Protein AF-A0A831XFQ8-F1 (afdb_monomer_lite)

Sequence (54 aa):
MPQRFAICNETFGDWPWEKVCRFLAEVGYDGVEIAPFTFAPSVTEIPPQRRREI

Foldseek 3Di:
DDDAAEEEPVVVQQDDPVVSVVVCVVVPHPYYDYPCCSVPVDVVPQDPVNVVVD

Structure (mmCIF, N/CA/C/O backbone):
data_AF-A0A831XFQ8-F1
#
_entry.id   AF-A0A831XFQ8-F1
#
loop_
_atom_site.group_PDB
_atom_site.id
_atom_site.type_symbol
_atom_site.label_atom_id
_atom_site.label_alt_id
_atom_site.label_comp_id
_atom_site.label_asym_id
_atom_site.label_entity_id
_atom_site.label_seq_id
_atom_site.pdbx_PDB_ins_code
_atom_site.Cartn_x
_atom_site.Cartn_y
_atom_site.Cartn_z
_atom_site.occupancy
_atom_site.B_iso_or_equiv
_atom_site.auth_seq_id
_atom_site.auth_comp_id
_atom_site.auth_asym_id
_atom_site.auth_atom_id
_atom_site.pdbx_PDB_model_num
ATOM 1 N N . MET A 1 1 ? 3.106 10.565 22.780 1.00 67.19 1 MET A N 1
ATOM 2 C CA . MET A 1 1 ? 2.815 10.426 21.337 1.00 67.19 1 MET A CA 1
ATOM 3 C C . MET A 1 1 ? 1.884 9.235 21.189 1.00 67.19 1 MET A C 1
ATOM 5 O O . MET A 1 1 ? 2.190 8.229 21.822 1.00 67.19 1 MET A O 1
ATOM 9 N N . PRO A 1 2 ? 0.745 9.342 20.487 1.00 83.31 2 PRO A N 1
ATOM 10 C CA . PRO A 1 2 ? -0.089 8.172 20.217 1.00 83.31 2 PRO A CA 1
ATOM 11 C C . PRO A 1 2 ? 0.696 7.153 19.378 1.00 83.31 2 PRO A C 1
ATOM 13 O O . PRO A 1 2 ? 1.567 7.534 18.590 1.00 83.31 2 PRO A O 1
ATOM 16 N N . GLN A 1 3 ? 0.422 5.866 19.597 1.00 89.44 3 GLN A N 1
ATOM 17 C CA . GLN A 1 3 ? 1.033 4.787 18.823 1.00 89.44 3 GLN A CA 1
ATOM 18 C C . GLN A 1 3 ? 0.501 4.822 17.397 1.00 89.44 3 GLN A C 1
ATOM 20 O O . GLN A 1 3 ? -0.695 5.016 17.207 1.00 89.44 3 GLN A O 1
ATOM 25 N N . ARG A 1 4 ? 1.400 4.644 16.425 1.00 94.12 4 ARG A N 1
ATOM 26 C CA . ARG A 1 4 ? 1.054 4.568 15.007 1.00 94.12 4 ARG A CA 1
ATOM 27 C C . ARG A 1 4 ? 1.125 3.128 14.540 1.00 94.12 4 ARG A C 1
ATOM 29 O O . ARG A 1 4 ? 2.127 2.464 14.812 1.00 94.12 4 ARG A O 1
ATOM 36 N N . PHE A 1 5 ? 0.099 2.677 13.833 1.00 96.19 5 PHE A N 1
ATOM 37 C CA . PHE A 1 5 ? 0.045 1.332 13.271 1.00 96.19 5 PHE A CA 1
ATOM 38 C C . PHE A 1 5 ? 0.172 1.373 11.752 1.00 96.19 5 PHE A C 1
ATOM 40 O O . PHE A 1 5 ? -0.416 2.223 11.084 1.00 96.19 5 PHE A O 1
ATOM 47 N N . ALA A 1 6 ? 0.935 0.427 11.213 1.00 97.31 6 ALA A N 1
ATOM 48 C CA . ALA A 1 6 ? 1.075 0.206 9.783 1.00 97.31 6 ALA A CA 1
ATOM 49 C C . ALA A 1 6 ? 0.899 -1.281 9.464 1.00 97.31 6 ALA A C 1
ATOM 51 O O . ALA A 1 6 ? 1.005 -2.135 10.349 1.00 97.31 6 ALA A O 1
ATOM 52 N N . ILE A 1 7 ? 0.595 -1.577 8.205 1.00 97.62 7 ILE A N 1
ATOM 53 C CA . ILE A 1 7 ? 0.467 -2.941 7.697 1.00 97.62 7 ILE A CA 1
ATOM 54 C C . ILE A 1 7 ? 1.054 -3.032 6.290 1.00 97.62 7 ILE A C 1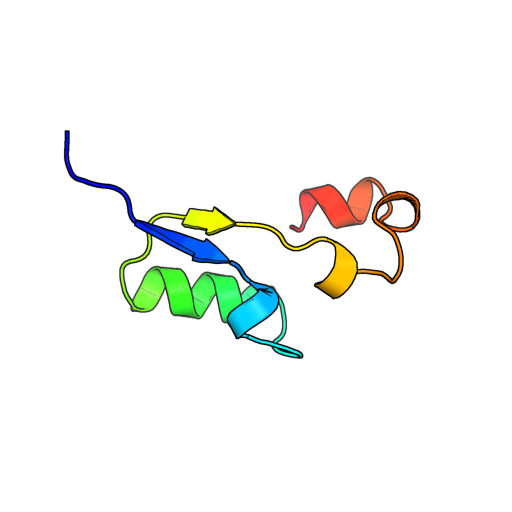
ATOM 56 O O . ILE A 1 7 ? 0.939 -2.095 5.496 1.00 97.62 7 ILE A O 1
ATOM 60 N N . CYS A 1 8 ? 1.680 -4.165 5.983 1.00 97.75 8 CYS A N 1
ATOM 61 C CA . CYS A 1 8 ? 2.209 -4.455 4.657 1.00 97.75 8 CYS A CA 1
ATOM 62 C C . CYS A 1 8 ? 1.089 -4.639 3.634 1.00 97.75 8 CYS A C 1
ATOM 64 O O . CYS A 1 8 ? 0.188 -5.459 3.834 1.00 97.75 8 CYS A O 1
ATOM 66 N N . ASN A 1 9 ? 1.162 -3.927 2.505 1.00 97.50 9 ASN A N 1
ATOM 67 C CA . ASN A 1 9 ? 0.122 -3.999 1.480 1.00 97.50 9 ASN A CA 1
ATOM 68 C C . ASN A 1 9 ? 0.035 -5.365 0.771 1.00 97.50 9 ASN A C 1
ATOM 70 O O . ASN A 1 9 ? -0.980 -5.651 0.141 1.00 97.50 9 ASN A O 1
ATOM 74 N N . GLU A 1 10 ? 1.049 -6.224 0.918 1.00 97.19 10 GLU A N 1
ATOM 75 C CA . GLU A 1 10 ? 1.027 -7.636 0.501 1.00 97.19 10 GLU A CA 1
ATOM 76 C C . GLU A 1 10 ? -0.216 -8.383 1.002 1.00 97.19 10 GLU A C 1
ATOM 78 O O . GLU A 1 10 ? -0.778 -9.203 0.277 1.00 97.19 10 GLU A O 1
ATOM 83 N N . THR A 1 11 ? -0.691 -8.068 2.213 1.00 97.62 11 THR A N 1
ATOM 84 C CA . THR A 1 11 ? -1.869 -8.727 2.808 1.00 97.62 11 THR A CA 1
ATOM 85 C C . THR A 1 11 ? -3.157 -8.553 2.000 1.00 97.62 11 THR A C 1
ATOM 87 O O . THR A 1 11 ? -4.111 -9.300 2.214 1.00 97.62 11 THR A O 1
ATOM 90 N N . PHE A 1 12 ? -3.193 -7.610 1.055 1.00 96.50 12 PHE A N 1
ATOM 91 C CA . PHE A 1 12 ? -4.363 -7.327 0.228 1.00 96.50 12 PHE A CA 1
ATOM 92 C C . PHE A 1 12 ? -4.324 -7.986 -1.160 1.00 96.50 12 PHE A C 1
ATOM 94 O O . PHE A 1 12 ? -5.305 -7.876 -1.898 1.00 96.50 12 PHE A O 1
ATOM 101 N N . GLY A 1 13 ? -3.242 -8.688 -1.518 1.00 92.81 13 GLY A N 1
ATOM 102 C CA . GLY A 1 13 ? -3.111 -9.382 -2.804 1.00 92.81 13 GLY A CA 1
ATOM 103 C C . GLY A 1 13 ? -3.390 -8.462 -3.997 1.00 92.81 13 GLY A C 1
ATOM 104 O O . GLY A 1 13 ? -2.753 -7.423 -4.146 1.00 92.81 13 GLY A O 1
ATOM 105 N N . ASP A 1 14 ? -4.386 -8.817 -4.810 1.00 92.25 14 ASP A N 1
ATOM 106 C CA . ASP A 1 14 ? -4.725 -8.114 -6.058 1.00 92.25 14 ASP A CA 1
ATOM 107 C C . ASP A 1 14 ? -5.666 -6.907 -5.868 1.00 92.25 14 ASP A C 1
ATOM 109 O O . ASP A 1 14 ? -6.305 -6.438 -6.816 1.00 92.25 14 ASP A O 1
ATOM 113 N N . TRP A 1 15 ? -5.832 -6.404 -4.640 1.00 96.88 15 TRP A N 1
ATOM 114 C CA . TRP A 1 15 ? -6.679 -5.232 -4.415 1.00 96.88 15 TRP A CA 1
ATOM 115 C C . TRP A 1 15 ? -6.100 -3.987 -5.102 1.00 96.88 15 TRP A C 1
ATOM 117 O O . TRP A 1 15 ? -4.902 -3.719 -4.994 1.00 96.88 15 TRP A O 1
ATOM 127 N N . PRO A 1 16 ? -6.948 -3.147 -5.730 1.00 95.75 16 PRO A N 1
ATOM 128 C CA . PRO A 1 16 ? -6.505 -1.857 -6.244 1.00 95.75 16 PRO A CA 1
ATOM 129 C C . PRO A 1 16 ? -5.888 -0.995 -5.137 1.00 95.75 16 PRO A C 1
ATOM 131 O O . PRO A 1 16 ? -6.457 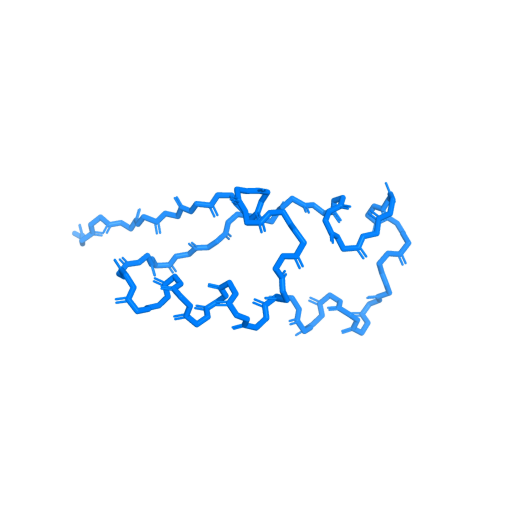-0.893 -4.048 1.00 95.75 16 PRO A O 1
ATOM 134 N N . TRP A 1 17 ? -4.773 -0.320 -5.431 1.00 96.25 17 TRP A N 1
ATOM 135 C CA . TRP A 1 17 ? -4.029 0.486 -4.452 1.00 96.25 17 TRP A CA 1
ATOM 136 C C . TRP A 1 17 ? -4.909 1.486 -3.688 1.00 96.25 17 TRP A C 1
ATOM 138 O O . TRP A 1 17 ? -4.909 1.533 -2.461 1.00 96.25 17 TRP A O 1
ATOM 148 N N . GLU A 1 18 ? -5.761 2.211 -4.409 1.00 96.25 18 GLU A N 1
ATOM 149 C CA . GLU A 1 18 ? -6.688 3.191 -3.833 1.00 96.25 18 GLU A CA 1
ATOM 150 C C . GLU A 1 18 ? -7.687 2.566 -2.849 1.00 96.25 18 GLU A C 1
ATOM 152 O O . GLU A 1 18 ? -8.102 3.205 -1.879 1.00 96.25 18 GLU A O 1
ATOM 157 N N . LYS A 1 19 ? -8.077 1.306 -3.085 1.00 97.50 19 LYS A N 1
ATOM 158 C CA . LYS A 1 19 ? -8.964 0.556 -2.194 1.00 97.50 19 LYS A CA 1
ATOM 159 C C . LYS A 1 19 ? -8.239 0.186 -0.902 1.00 97.50 19 LYS A C 1
ATOM 1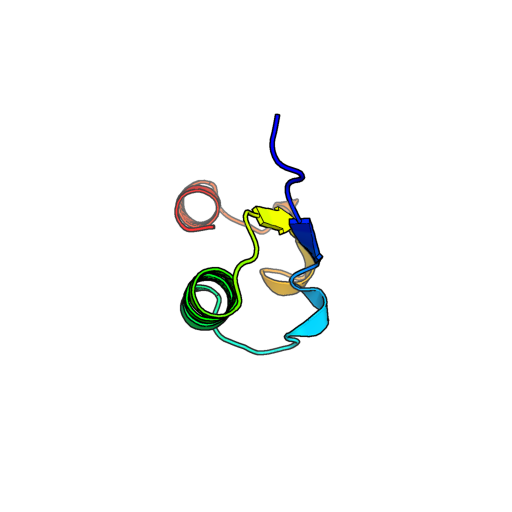61 O O . LYS A 1 19 ? -8.842 0.311 0.160 1.00 97.50 19 LYS A O 1
ATOM 166 N N . VAL A 1 20 ? -6.971 -0.226 -0.988 1.00 97.81 20 VAL A N 1
ATOM 167 C CA . VAL A 1 20 ? -6.128 -0.513 0.184 1.00 97.81 20 VAL A CA 1
ATOM 168 C C . VAL A 1 20 ? -6.000 0.739 1.047 1.00 97.81 20 VAL A C 1
ATOM 170 O O . VAL A 1 20 ? -6.385 0.709 2.211 1.00 97.81 20 VAL A O 1
ATOM 173 N N . CYS A 1 21 ? -5.578 1.866 0.466 1.00 97.31 21 CYS A N 1
ATOM 174 C CA . CYS A 1 21 ? -5.424 3.124 1.201 1.00 97.31 21 CYS A CA 1
ATOM 175 C C . CYS A 1 21 ? -6.728 3.575 1.874 1.00 97.31 21 CYS A C 1
ATOM 177 O O . CYS A 1 21 ? -6.720 3.965 3.041 1.00 97.31 21 CYS A O 1
ATOM 179 N N . ARG A 1 22 ? -7.862 3.482 1.164 1.00 98.00 22 ARG A N 1
ATOM 180 C CA . ARG A 1 22 ? -9.177 3.838 1.718 1.00 98.00 22 ARG A CA 1
ATOM 181 C C . ARG A 1 22 ? -9.570 2.940 2.887 1.00 98.00 22 ARG A C 1
ATOM 183 O O . ARG A 1 22 ? -10.014 3.448 3.909 1.00 98.00 22 ARG A O 1
ATOM 190 N N . PHE A 1 23 ? -9.396 1.630 2.735 1.00 98.25 23 PHE A N 1
ATOM 191 C CA . PHE A 1 23 ? -9.732 0.666 3.776 1.00 98.25 23 PHE A CA 1
ATOM 192 C C . PHE A 1 23 ? -8.870 0.863 5.027 1.00 98.25 23 PHE A C 1
ATOM 194 O O . PHE A 1 23 ? -9.401 0.891 6.131 1.00 98.25 23 PHE A O 1
ATOM 201 N N . LEU A 1 24 ? -7.560 1.070 4.866 1.00 97.75 24 LEU A N 1
ATOM 202 C CA . LEU A 1 24 ? -6.649 1.315 5.987 1.00 97.75 24 LEU A CA 1
ATOM 203 C C . LEU A 1 24 ? -7.015 2.578 6.773 1.00 97.75 24 LEU A C 1
ATOM 205 O O . LEU A 1 24 ? -7.037 2.542 8.003 1.00 97.75 24 LEU A O 1
ATOM 209 N N . ALA A 1 25 ? -7.373 3.656 6.072 1.00 97.00 25 ALA A N 1
ATOM 210 C CA . ALA A 1 25 ? -7.861 4.876 6.705 1.00 97.00 25 ALA A CA 1
ATOM 211 C C . ALA A 1 25 ? -9.189 4.656 7.457 1.00 97.00 25 ALA A C 1
ATOM 213 O O . ALA A 1 25 ? -9.394 5.235 8.521 1.00 97.00 25 ALA A O 1
ATOM 214 N N . GLU A 1 26 ? -10.081 3.811 6.931 1.00 98.06 26 GLU A N 1
ATOM 215 C CA . GLU A 1 26 ? -11.367 3.475 7.558 1.00 98.06 26 GLU A CA 1
ATOM 216 C C . GLU A 1 26 ? -11.196 2.638 8.834 1.00 98.06 26 GLU A C 1
ATOM 218 O O . GLU A 1 26 ? -11.884 2.876 9.825 1.00 98.06 26 GLU A O 1
ATOM 223 N N . VAL A 1 27 ? -10.260 1.685 8.836 1.00 97.06 27 VAL A N 1
ATOM 224 C CA . VAL A 1 27 ? -10.032 0.775 9.972 1.00 97.06 27 VAL A CA 1
ATOM 225 C C . VAL A 1 27 ? -9.030 1.303 11.008 1.00 97.06 27 VAL A C 1
ATOM 227 O O . VAL A 1 27 ? -8.777 0.634 12.009 1.00 97.06 27 VAL A O 1
ATOM 230 N N . GLY A 1 28 ? -8.492 2.510 10.805 1.00 96.56 28 GLY A N 1
ATOM 231 C CA . GLY A 1 28 ? -7.682 3.224 11.797 1.00 96.56 28 GLY A CA 1
ATOM 232 C C . GLY A 1 28 ? -6.177 2.950 11.744 1.00 96.56 28 GLY A C 1
ATOM 233 O O . GLY A 1 28 ? -5.498 3.164 12.746 1.00 96.56 28 GLY A O 1
ATOM 234 N N . TYR A 1 29 ? -5.646 2.487 10.609 1.00 97.31 29 TYR A N 1
ATOM 235 C CA . TYR A 1 29 ? -4.198 2.438 10.388 1.00 97.31 29 TYR A CA 1
ATOM 236 C C . TYR A 1 29 ? -3.668 3.817 9.982 1.00 97.31 29 TYR A C 1
ATOM 238 O O . TYR A 1 29 ? -4.273 4.524 9.178 1.00 97.31 29 TYR A O 1
ATOM 246 N N . ASP A 1 30 ? -2.496 4.174 10.502 1.00 96.62 30 ASP A N 1
ATOM 247 C CA . ASP A 1 30 ? -1.829 5.450 10.224 1.00 96.62 30 ASP A CA 1
ATOM 248 C C . ASP A 1 30 ? -0.912 5.386 8.999 1.00 96.62 30 ASP A C 1
ATOM 250 O O . ASP A 1 30 ? -0.489 6.418 8.476 1.00 96.62 30 ASP A O 1
ATOM 254 N N . GLY A 1 31 ? -0.543 4.177 8.573 1.00 95.69 31 GLY A N 1
ATOM 255 C CA . GLY A 1 31 ? 0.411 3.975 7.497 1.00 95.69 31 GLY A CA 1
ATOM 256 C C . GLY A 1 31 ? 0.284 2.628 6.805 1.00 95.69 31 GLY A C 1
ATOM 257 O O . GLY A 1 31 ? -0.422 1.718 7.239 1.00 95.69 31 GLY A O 1
ATOM 258 N N . VAL A 1 32 ? 1.021 2.517 5.710 1.00 97.25 32 VAL A N 1
ATOM 259 C CA . VAL A 1 32 ? 1.120 1.321 4.883 1.00 97.25 32 VAL A CA 1
ATOM 260 C C . VAL A 1 32 ? 2.588 1.061 4.582 1.00 97.25 32 VAL A C 1
ATOM 262 O O . VAL A 1 32 ? 3.347 1.985 4.288 1.00 97.25 32 VAL A O 1
ATOM 265 N N . GLU A 1 33 ? 2.999 -0.195 4.684 1.00 97.19 33 GLU A N 1
ATOM 266 C CA . GLU A 1 33 ? 4.335 -0.633 4.293 1.00 97.19 33 GLU A CA 1
ATOM 267 C C . GLU A 1 33 ? 4.253 -1.171 2.863 1.00 97.19 33 GLU A C 1
ATOM 269 O O . GLU A 1 33 ? 3.402 -2.006 2.548 1.00 97.19 33 GLU A O 1
ATOM 274 N N . ILE A 1 34 ? 5.112 -0.660 1.983 1.00 95.69 34 ILE A N 1
ATOM 275 C CA . ILE A 1 34 ? 5.071 -0.984 0.557 1.00 95.69 34 ILE A CA 1
ATOM 276 C C . ILE A 1 34 ? 5.880 -2.249 0.273 1.00 95.69 34 ILE A C 1
ATOM 278 O O . ILE A 1 34 ? 7.101 -2.251 0.415 1.00 95.69 34 ILE A O 1
ATOM 282 N N . ALA A 1 35 ? 5.203 -3.280 -0.221 1.00 95.44 35 ALA A N 1
ATOM 283 C CA . ALA A 1 35 ? 5.746 -4.446 -0.899 1.00 95.44 35 ALA A CA 1
ATOM 284 C C . ALA A 1 35 ? 5.816 -4.164 -2.414 1.00 95.44 35 ALA A C 1
ATOM 286 O O . ALA A 1 35 ? 4.810 -4.299 -3.118 1.00 95.44 35 ALA A O 1
ATOM 287 N N . PRO A 1 36 ? 6.981 -3.775 -2.972 1.00 93.56 36 PRO A N 1
ATOM 288 C CA . PRO A 1 36 ? 7.061 -3.254 -4.341 1.00 93.56 36 PRO A CA 1
ATOM 289 C C . PRO A 1 36 ? 6.633 -4.258 -5.415 1.00 93.56 36 PRO A C 1
ATOM 291 O O . PRO A 1 36 ? 6.137 -3.853 -6.464 1.00 93.56 36 PRO A O 1
ATOM 294 N N . PHE A 1 37 ? 6.783 -5.558 -5.136 1.00 92.88 37 PHE A N 1
ATOM 295 C CA . PHE A 1 37 ? 6.421 -6.632 -6.064 1.00 92.88 37 PHE A CA 1
ATOM 296 C C . PHE A 1 37 ? 4.920 -6.665 -6.397 1.00 92.88 37 PHE A C 1
ATOM 298 O O . PHE A 1 37 ? 4.522 -7.216 -7.418 1.00 92.88 37 PHE A O 1
ATOM 305 N N . THR A 1 38 ? 4.082 -6.049 -5.556 1.00 94.25 38 THR A N 1
ATOM 306 C CA . THR A 1 38 ? 2.635 -5.913 -5.793 1.00 94.25 38 THR A CA 1
ATOM 307 C C . THR A 1 38 ? 2.302 -4.890 -6.888 1.00 94.25 38 THR A C 1
ATOM 309 O O . THR A 1 38 ? 1.183 -4.868 -7.391 1.00 94.25 38 THR A O 1
ATOM 312 N N . PHE A 1 39 ? 3.267 -4.052 -7.290 1.00 93.88 39 PHE A N 1
ATOM 313 C CA . PHE A 1 39 ? 3.092 -3.026 -8.325 1.00 93.88 39 PHE A CA 1
ATOM 314 C C . PHE A 1 39 ? 3.797 -3.364 -9.644 1.00 93.88 39 PHE A C 1
ATOM 316 O O . PHE A 1 39 ? 3.388 -2.862 -10.690 1.00 93.88 39 PHE A O 1
ATOM 323 N N . ALA A 1 40 ? 4.862 -4.167 -9.599 1.00 94.56 40 ALA A N 1
ATOM 324 C CA . ALA A 1 40 ? 5.599 -4.667 -10.759 1.00 9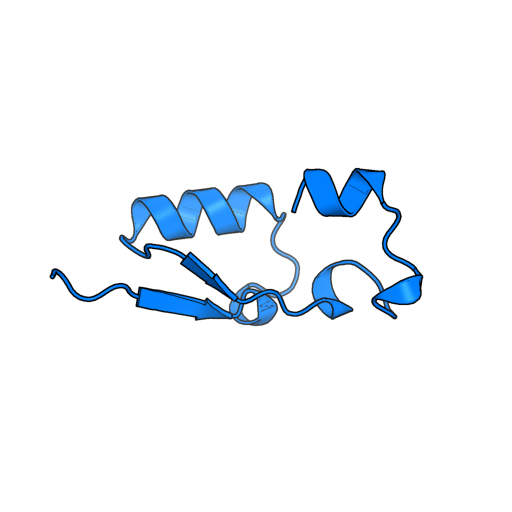4.56 40 ALA A CA 1
ATOM 325 C C . ALA A 1 40 ? 6.492 -5.855 -10.349 1.00 94.56 40 ALA A C 1
ATOM 327 O 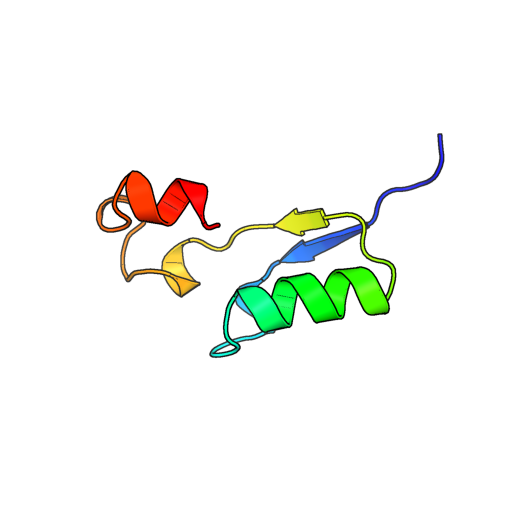O . ALA A 1 40 ? 6.881 -5.918 -9.184 1.00 94.56 40 ALA A O 1
ATOM 328 N N . PRO A 1 41 ? 6.904 -6.746 -11.274 1.00 94.25 41 PRO A N 1
ATOM 329 C CA . PRO A 1 41 ? 7.796 -7.869 -10.955 1.00 94.25 41 PRO A CA 1
ATOM 330 C C . PRO A 1 41 ? 9.122 -7.454 -10.293 1.00 94.25 41 PRO A C 1
ATOM 332 O O . PRO A 1 41 ? 9.630 -8.164 -9.426 1.00 94.25 41 PRO A O 1
ATOM 335 N N . SER A 1 42 ? 9.661 -6.285 -10.654 1.00 94.81 42 SER A N 1
ATOM 336 C CA . SER A 1 42 ? 10.801 -5.645 -9.993 1.00 94.81 42 SER A CA 1
ATOM 337 C C . SER A 1 42 ? 10.525 -4.174 -9.679 1.00 94.81 42 SER A C 1
ATOM 339 O O . SER A 1 42 ? 9.926 -3.440 -10.464 1.00 94.81 42 SER A O 1
ATOM 341 N N . VAL A 1 43 ? 11.075 -3.681 -8.565 1.00 94.12 43 VAL A N 1
ATOM 342 C CA . VAL A 1 43 ? 11.016 -2.256 -8.183 1.00 94.12 43 VAL A CA 1
ATOM 343 C C . VAL A 1 43 ? 11.642 -1.328 -9.235 1.00 94.12 43 VAL A C 1
ATOM 345 O O . VAL A 1 43 ? 11.253 -0.164 -9.367 1.00 94.12 43 VAL A O 1
ATOM 348 N N . THR A 1 44 ? 12.604 -1.831 -10.014 1.00 95.31 44 THR A N 1
ATOM 349 C CA . THR A 1 44 ? 13.251 -1.075 -11.097 1.00 95.31 44 THR A CA 1
ATOM 350 C C . THR A 1 44 ? 12.312 -0.813 -12.269 1.00 95.31 44 THR A C 1
ATOM 352 O O . THR A 1 44 ? 12.542 0.127 -13.023 1.00 95.31 44 THR A O 1
ATOM 355 N N . GLU A 1 45 ? 11.254 -1.611 -12.406 1.00 96.62 45 GLU A N 1
ATOM 356 C CA . GLU A 1 45 ? 10.258 -1.491 -13.471 1.00 96.62 45 GLU A CA 1
ATOM 357 C C . GLU A 1 45 ? 9.144 -0.495 -13.124 1.00 96.62 45 GLU A C 1
ATOM 359 O O . GLU A 1 45 ? 8.380 -0.114 -14.004 1.00 96.62 45 GLU A O 1
ATOM 364 N N . ILE A 1 46 ? 9.066 -0.016 -11.873 1.00 95.38 46 ILE A N 1
ATOM 365 C CA . ILE A 1 46 ? 8.077 0.985 -11.452 1.00 95.38 46 ILE A CA 1
ATOM 366 C C . ILE A 1 46 ? 8.528 2.377 -11.929 1.00 95.38 46 ILE A C 1
ATOM 368 O O . ILE A 1 46 ? 9.509 2.909 -11.379 1.00 95.38 46 ILE A O 1
ATOM 372 N N . PRO A 1 47 ? 7.821 3.018 -12.886 1.00 95.69 47 PRO A N 1
ATOM 373 C CA . PRO A 1 47 ? 8.224 4.314 -13.420 1.00 95.69 47 PRO A CA 1
ATOM 374 C C . PRO A 1 47 ? 8.158 5.421 -12.358 1.00 95.69 47 PRO A C 1
ATOM 376 O O . PRO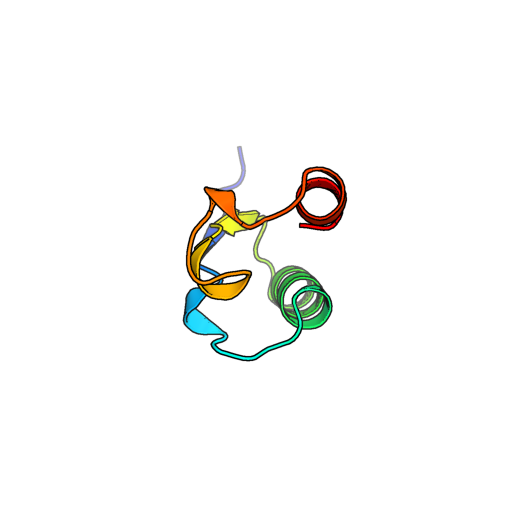 A 1 47 ? 7.304 5.363 -11.469 1.00 95.69 47 PRO A O 1
ATOM 379 N N . PRO A 1 48 ? 8.976 6.486 -12.465 1.00 95.75 48 PRO A N 1
ATOM 380 C CA . PRO A 1 48 ? 8.964 7.591 -11.504 1.00 95.75 48 PRO A CA 1
ATOM 381 C C . PRO A 1 48 ? 7.586 8.229 -11.299 1.00 95.75 48 PRO A C 1
ATOM 383 O O . PRO A 1 48 ? 7.263 8.617 -10.181 1.00 95.75 48 PRO A O 1
ATOM 386 N N . GLN A 1 49 ? 6.770 8.311 -12.356 1.00 96.12 49 GLN A N 1
ATOM 387 C CA . GLN A 1 49 ? 5.406 8.833 -12.270 1.00 96.12 49 GLN A CA 1
ATOM 388 C C . GLN A 1 49 ? 4.524 7.948 -11.384 1.00 96.12 49 GLN A C 1
ATOM 390 O O . GLN A 1 49 ? 3.868 8.455 -10.481 1.00 96.12 49 GLN A O 1
ATOM 395 N N . ARG A 1 50 ? 4.586 6.624 -11.569 1.00 94.25 50 ARG A N 1
ATOM 396 C CA . ARG A 1 50 ? 3.800 5.673 -10.780 1.00 94.25 50 ARG A CA 1
ATOM 397 C C . ARG A 1 50 ? 4.165 5.721 -9.298 1.00 94.25 50 ARG A C 1
ATOM 399 O O . ARG A 1 50 ? 3.285 5.644 -8.457 1.00 94.25 50 ARG A O 1
ATOM 406 N N . ARG A 1 51 ? 5.443 5.925 -8.968 1.00 93.94 51 ARG A N 1
ATOM 407 C CA . ARG A 1 51 ? 5.904 6.067 -7.573 1.00 93.94 51 ARG A CA 1
ATOM 408 C C . ARG A 1 51 ? 5.316 7.279 -6.849 1.00 93.94 51 ARG A C 1
ATOM 410 O O . ARG A 1 51 ? 5.360 7.300 -5.633 1.00 93.94 51 ARG A O 1
ATOM 417 N N . ARG A 1 52 ? 4.834 8.296 -7.573 1.00 94.19 52 ARG A N 1
ATOM 418 C CA . ARG A 1 52 ? 4.167 9.468 -6.976 1.00 94.19 52 ARG A CA 1
ATOM 419 C C . ARG A 1 52 ? 2.688 9.224 -6.677 1.00 94.19 52 ARG A C 1
ATOM 421 O O . ARG A 1 52 ? 2.088 10.013 -5.960 1.00 94.19 52 ARG A O 1
ATOM 428 N N . GLU A 1 53 ? 2.112 8.192 -7.284 1.00 91.69 53 GLU A N 1
ATOM 429 C CA . GLU A 1 53 ? 0.724 7.760 -7.084 1.00 91.69 53 GLU A CA 1
ATOM 430 C C . GLU A 1 53 ? 0.612 6.658 -6.019 1.00 91.69 53 GLU A C 1
ATOM 432 O O . GLU A 1 53 ? -0.498 6.322 -5.604 1.00 91.69 53 GLU A O 1
ATOM 437 N N . ILE A 1 54 ? 1.754 6.074 -5.630 1.00 91.31 54 ILE A N 1
ATOM 438 C CA . ILE A 1 54 ? 1.895 5.121 -4.525 1.00 91.31 54 ILE A CA 1
ATOM 439 C C . ILE A 1 54 ? 2.119 5.909 -3.240 1.00 91.31 54 ILE A C 1
ATOM 441 O O . ILE A 1 54 ? 1.324 5.690 -2.301 1.00 91.31 54 ILE A O 1
#

pLDDT: mean 94.91, std 4.57, range [67.19, 98.25]

Secondary structure (DSSP, 8-state):
-----EEEGGGGTT--HHHHHHHHHHHT--EEE--GGGTSSSGGGS-TTGGGT-

Radius of gyration: 12.08 Å; chains: 1; bounding box: 25×20×35 Å